Protein AF-A0A348TND6-F1 (afdb_monomer)

Solvent-accessible surface area (backbone atoms only — not comparable to full-atom values): 3853 Å² total; per-residue (Å²): 118,62,73,46,82,49,79,56,99,88,49,52,44,77,49,77,50,66,39,39,43,31,83,80,52,45,92,88,40,76,52,26,76,36,74,56,76,46,74,56,53,72,64,62,44,48,49,53,52,55,55,48,34,51,48,29,40,74,76,68,71,45,68,96

Radius of gyration: 13.82 Å; Cα contacts (8 Å, |Δi|>4): 91; chains: 1; bounding box: 36×17×35 Å

Nearest PDB structures (foldseek):
  6fz6-assembly2_B  TM=9.847E-01  e=1.021E-03  Sphaerobacter thermophilus DSM 20745
  3rf9-assembly1_B  TM=9.285E-01  e=2.585E-03  Escherichia coli K-12
  3rfa-assembly2_A  TM=8.837E-01  e=2.762E-03  Escherichia coli K-12
  3rfa-assembly1_B  TM=8.904E-01  e=5.363E-03  Escherichia coli K-12
  4pl1-assembly2_A  TM=8.852E-01  e=9.744E-03  Escherichia coli DH1

Mean predicted aligned error: 2.46 Å

Structure (mmCIF, N/CA/C/O backbone):
data_AF-A0A348TND6-F1
#
_entry.id   AF-A0A348TND6-F1
#
loop_
_atom_site.group_PDB
_atom_site.id
_atom_site.type_symbol
_atom_site.label_atom_id
_atom_site.label_alt_id
_atom_site.label_comp_id
_atom_site.label_asym_id
_atom_site.label_entity_id
_atom_site.label_seq_id
_atom_site.pdbx_PDB_ins_code
_atom_site.Cartn_x
_atom_site.Cartn_y
_atom_site.Cartn_z
_atom_site.occupancy
_atom_site.B_iso_or_equiv
_atom_site.auth_seq_id
_atom_site.auth_comp_id
_atom_site.auth_asym_id
_atom_site.auth_atom_id
_atom_site.pdbx_PDB_model_num
ATOM 1 N N . VAL A 1 1 ? 1.470 -5.275 -7.148 1.00 95.62 1 VAL A N 1
ATOM 2 C CA . VAL A 1 1 ? 1.513 -4.419 -5.943 1.00 95.62 1 VAL A CA 1
ATOM 3 C C . VAL A 1 1 ? 0.791 -5.138 -4.842 1.00 95.62 1 VAL A C 1
ATOM 5 O O . VAL A 1 1 ? -0.031 -5.993 -5.153 1.00 95.62 1 VAL A O 1
ATOM 8 N N . GLU A 1 2 ? 1.123 -4.832 -3.602 1.00 97.19 2 GLU A N 1
ATOM 9 C CA . GLU A 1 2 ? 0.588 -5.530 -2.439 1.00 97.19 2 GLU A CA 1
ATOM 10 C C . GLU A 1 2 ? 0.070 -4.507 -1.428 1.00 97.19 2 GLU A C 1
ATOM 12 O O . GLU A 1 2 ? 0.603 -3.399 -1.328 1.00 97.19 2 GLU A O 1
ATOM 17 N N . GLY A 1 3 ? -0.981 -4.886 -0.708 1.00 96.50 3 GLY A N 1
ATOM 18 C CA . GLY A 1 3 ? -1.516 -4.144 0.426 1.00 96.50 3 GLY A CA 1
ATOM 19 C C . GLY A 1 3 ? -1.590 -5.076 1.626 1.00 96.50 3 GLY A C 1
ATOM 20 O O . GLY A 1 3 ? -1.967 -6.239 1.476 1.00 96.50 3 GLY A O 1
ATOM 21 N N . VAL A 1 4 ? -1.202 -4.585 2.801 1.00 97.81 4 VAL A N 1
ATOM 22 C CA 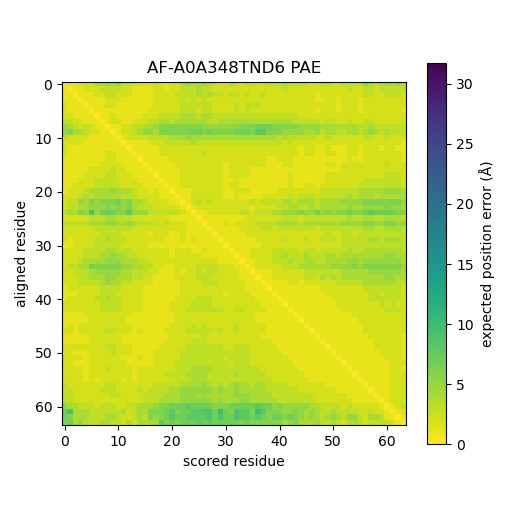. VAL A 1 4 ? -1.199 -5.379 4.038 1.00 97.81 4 VAL A CA 1
ATOM 23 C C . VAL A 1 4 ? -1.913 -4.605 5.133 1.00 97.81 4 VAL A C 1
ATOM 25 O O . VAL A 1 4 ? -1.554 -3.465 5.426 1.00 97.81 4 VAL A O 1
ATOM 28 N N . LEU A 1 5 ? -2.890 -5.253 5.765 1.00 97.31 5 LEU A N 1
ATOM 29 C CA . LEU A 1 5 ? -3.527 -4.780 6.989 1.00 97.31 5 LEU A CA 1
ATOM 30 C C . LEU A 1 5 ? -2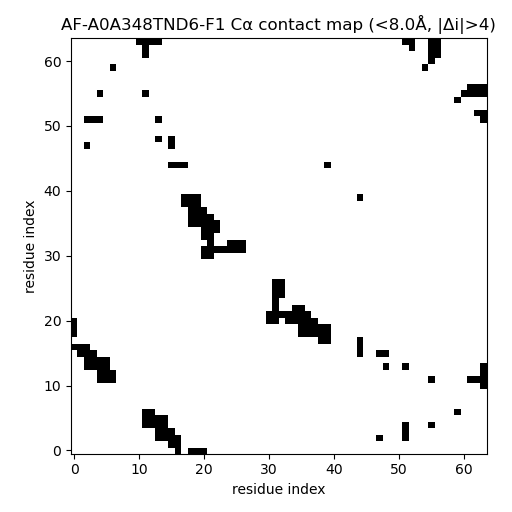.863 -5.419 8.204 1.00 97.31 5 LEU A C 1
ATOM 32 O O . LEU A 1 5 ? -2.708 -6.637 8.268 1.00 97.31 5 LEU A O 1
ATOM 36 N N . ILE A 1 6 ? -2.494 -4.584 9.171 1.00 97.50 6 ILE A N 1
ATOM 37 C CA . ILE A 1 6 ? -1.824 -4.989 10.405 1.00 97.50 6 ILE A CA 1
ATOM 38 C C . ILE A 1 6 ? -2.660 -4.468 11.583 1.00 97.50 6 ILE A C 1
ATOM 40 O O . ILE A 1 6 ? -2.501 -3.307 11.979 1.00 97.50 6 ILE A O 1
ATOM 44 N N . PRO A 1 7 ? -3.579 -5.287 12.124 1.00 96.62 7 PRO A N 1
ATOM 45 C CA . PRO A 1 7 ? -4.375 -4.918 13.287 1.00 96.62 7 PRO A CA 1
ATOM 46 C C . PRO A 1 7 ? -3.542 -5.005 14.571 1.00 96.62 7 PRO A C 1
ATOM 48 O O . PRO A 1 7 ? -2.773 -5.947 14.773 1.00 96.62 7 PRO A O 1
ATOM 51 N N . THR A 1 8 ? -3.728 -4.047 15.474 1.00 95.44 8 THR A N 1
ATOM 52 C CA . THR A 1 8 ? -3.295 -4.138 16.874 1.00 95.44 8 THR A CA 1
ATOM 53 C C . THR A 1 8 ? -4.464 -3.799 17.799 1.00 95.44 8 THR A C 1
ATOM 55 O O . THR A 1 8 ? -5.563 -3.495 17.340 1.00 95.44 8 THR A O 1
ATOM 58 N N . SER A 1 9 ? -4.246 -3.851 19.115 1.00 92.62 9 SER A N 1
ATOM 59 C CA . SER A 1 9 ? -5.273 -3.503 20.105 1.00 92.62 9 SER A CA 1
ATOM 60 C C . SER A 1 9 ? -5.710 -2.036 20.059 1.00 92.62 9 SER A C 1
ATOM 62 O O . SER A 1 9 ? -6.831 -1.730 20.444 1.00 92.62 9 SER A O 1
ATOM 64 N N . GLU A 1 10 ? -4.834 -1.131 19.617 1.00 93.81 10 GLU A N 1
ATOM 65 C CA . GLU A 1 10 ? -5.061 0.321 19.692 1.00 93.81 10 GLU A CA 1
ATOM 66 C C . GLU A 1 10 ? -5.137 1.002 18.325 1.00 93.81 10 GLU A C 1
ATOM 68 O O . GLU A 1 10 ? -5.614 2.130 18.227 1.00 93.81 10 GLU A O 1
ATOM 73 N N . ARG A 1 11 ? -4.644 0.353 17.264 1.00 95.06 11 ARG A N 1
ATOM 74 C CA . ARG A 1 11 ? -4.631 0.936 15.922 1.00 95.06 11 ARG A CA 1
ATOM 75 C C . ARG A 1 11 ? -4.811 -0.109 14.835 1.00 95.06 11 ARG A C 1
ATOM 77 O O . ARG A 1 11 ? -4.431 -1.269 14.982 1.00 95.06 11 ARG A O 1
ATOM 84 N N . MET A 1 12 ? -5.280 0.364 13.693 1.00 97.19 12 MET A N 1
ATOM 85 C CA . MET A 1 12 ? -5.220 -0.350 12.429 1.00 97.19 12 MET A CA 1
ATOM 86 C C . MET A 1 12 ? -4.134 0.297 11.564 1.00 97.19 12 MET A C 1
ATOM 88 O O . MET A 1 12 ? -4.077 1.517 11.445 1.00 97.19 12 MET A O 1
ATOM 92 N N . THR A 1 13 ? -3.213 -0.486 11.003 1.00 97.81 13 THR A N 1
ATOM 93 C CA . THR A 1 13 ? -2.168 0.033 10.104 1.00 97.81 13 THR A CA 1
ATOM 94 C C . THR A 1 13 ? -2.322 -0.579 8.719 1.00 97.81 13 THR A C 1
ATOM 96 O O . THR A 1 13 ? -2.364 -1.800 8.585 1.00 97.81 13 THR A O 1
ATOM 99 N N . ALA A 1 14 ? -2.366 0.267 7.690 1.00 98.06 14 ALA A N 1
ATOM 100 C CA . ALA A 1 14 ? -2.335 -0.151 6.294 1.00 98.06 14 ALA A CA 1
ATOM 101 C C . ALA A 1 14 ? -0.961 0.134 5.682 1.00 98.06 14 ALA A C 1
ATOM 103 O O . ALA A 1 14 ? -0.493 1.273 5.672 1.00 98.06 14 ALA A O 1
ATOM 104 N N . CYS A 1 15 ? -0.330 -0.901 5.136 1.00 98.38 15 CYS A N 1
ATOM 105 C CA . CYS A 1 15 ? 0.830 -0.768 4.267 1.00 98.38 15 CYS A CA 1
ATOM 106 C C . CYS A 1 15 ? 0.350 -0.657 2.817 1.00 98.38 15 CYS A C 1
ATOM 108 O O . CYS A 1 15 ? -0.330 -1.560 2.325 1.00 98.38 15 CYS A O 1
ATOM 110 N N . VAL A 1 16 ? 0.701 0.445 2.148 1.00 98.31 16 VAL A N 1
ATOM 111 C CA . VAL A 1 16 ? 0.329 0.731 0.755 1.00 98.31 16 VAL A CA 1
ATOM 112 C C . VAL A 1 16 ? 1.554 0.700 -0.152 1.00 98.31 16 VAL A C 1
ATOM 114 O O . VAL A 1 16 ? 2.625 1.195 0.199 1.00 98.31 16 VAL A O 1
ATOM 117 N N . SER A 1 17 ? 1.387 0.154 -1.352 1.00 98.56 17 SER A N 1
ATOM 118 C CA . SER A 1 17 ? 2.388 0.241 -2.414 1.00 98.56 17 SER A CA 1
ATOM 119 C C . SER A 1 17 ? 2.279 1.571 -3.163 1.00 98.56 17 SER A C 1
ATOM 121 O O . SER A 1 17 ? 1.177 2.080 -3.358 1.00 98.56 17 SER A O 1
ATOM 123 N N . SER A 1 18 ? 3.406 2.082 -3.667 1.00 98.25 18 SER A N 1
ATOM 124 C CA . SER A 1 18 ? 3.481 3.306 -4.489 1.00 98.25 18 SER A CA 1
ATOM 125 C C . SER A 1 18 ? 3.974 3.075 -5.925 1.00 98.25 18 SER A C 1
ATOM 127 O O . SER A 1 18 ? 3.840 3.943 -6.789 1.00 98.25 18 SER A O 1
ATOM 129 N N . GLN A 1 19 ? 4.553 1.904 -6.208 1.00 98.12 19 GLN A N 1
ATOM 130 C CA . GLN A 1 19 ? 5.135 1.552 -7.505 1.00 98.12 19 GLN A CA 1
ATOM 131 C C . GLN A 1 19 ? 4.893 0.077 -7.832 1.00 98.12 19 GLN A C 1
ATOM 133 O O . GLN A 1 19 ? 4.735 -0.755 -6.938 1.00 98.12 19 GLN A O 1
ATOM 138 N N . VAL A 1 20 ? 4.914 -0.262 -9.123 1.00 98.00 20 VAL A N 1
ATOM 139 C CA . VAL A 1 20 ? 4.970 -1.651 -9.598 1.00 98.00 20 VAL A CA 1
ATOM 140 C C . VAL A 1 20 ? 6.441 -2.029 -9.805 1.00 98.00 20 VAL A C 1
ATOM 142 O O . VAL A 1 20 ? 7.038 -1.660 -10.820 1.00 98.00 20 VAL A O 1
ATOM 145 N N . GLY A 1 21 ? 7.017 -2.758 -8.846 1.00 97.00 21 GLY A N 1
ATOM 146 C CA . GLY A 1 21 ? 8.465 -3.011 -8.777 1.00 97.00 21 GLY A CA 1
ATOM 147 C C . GLY A 1 21 ? 9.244 -1.803 -8.234 1.00 97.00 21 GLY A C 1
ATOM 148 O O . GLY A 1 21 ? 8.657 -0.757 -7.967 1.00 97.00 21 GLY A O 1
ATOM 149 N N . CYS A 1 22 ? 10.564 -1.930 -8.055 1.00 97.31 22 CYS A N 1
ATOM 150 C CA . CYS A 1 22 ? 11.406 -0.862 -7.503 1.00 97.31 22 CYS A CA 1
ATOM 151 C C . CYS A 1 22 ? 12.805 -0.863 -8.138 1.00 97.31 22 CYS A C 1
ATOM 153 O O . CYS A 1 22 ? 13.460 -1.896 -8.196 1.00 97.31 22 CYS A O 1
ATOM 155 N N . SER A 1 23 ? 13.303 0.300 -8.576 1.00 95.56 23 SER A N 1
ATOM 156 C CA . SER A 1 23 ? 14.611 0.407 -9.251 1.00 95.56 23 SER A CA 1
ATOM 157 C C . SER A 1 23 ? 15.803 0.589 -8.310 1.00 95.56 23 SER A C 1
ATOM 159 O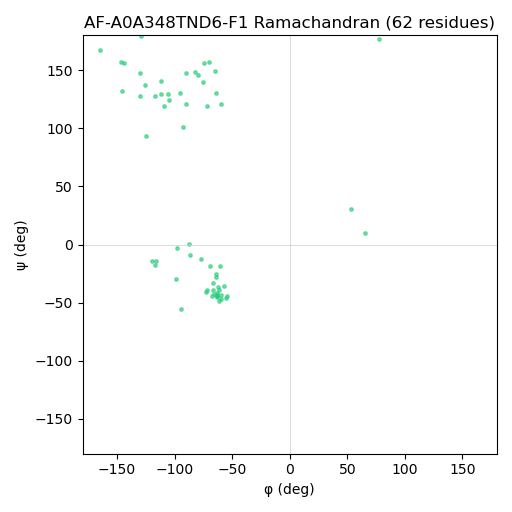 O . SER A 1 23 ? 16.923 0.734 -8.784 1.00 95.56 23 SER A O 1
ATOM 161 N N . LEU A 1 24 ? 15.591 0.631 -6.992 1.00 94.62 24 LEU A N 1
ATOM 162 C CA . LEU A 1 24 ? 16.673 0.883 -6.033 1.00 94.62 24 LEU A CA 1
ATOM 163 C C . LEU A 1 24 ? 17.570 -0.339 -5.789 1.00 94.62 24 LEU A C 1
ATOM 165 O O . LEU A 1 24 ? 18.654 -0.190 -5.234 1.00 94.62 24 LEU A O 1
ATOM 169 N N . THR A 1 25 ? 17.171 -1.539 -6.227 1.00 94.56 25 THR A N 1
ATOM 170 C CA . THR A 1 25 ? 17.998 -2.767 -6.179 1.00 94.56 25 THR A CA 1
ATOM 171 C C . THR A 1 25 ? 18.583 -3.099 -4.798 1.00 94.56 25 THR A C 1
ATOM 173 O O . THR A 1 25 ? 19.658 -3.685 -4.672 1.00 94.56 25 THR A O 1
ATOM 176 N N . CYS A 1 26 ? 17.880 -2.721 -3.728 1.00 97.75 26 CYS A N 1
ATOM 177 C CA . CYS A 1 26 ? 18.307 -3.004 -2.363 1.00 97.75 26 CYS A CA 1
ATOM 178 C C . CYS A 1 26 ? 18.429 -4.521 -2.150 1.00 97.75 26 CYS A C 1
ATOM 180 O O . CYS A 1 26 ? 17.436 -5.238 -2.254 1.00 97.75 26 CYS A O 1
ATOM 182 N N . LYS A 1 27 ? 19.624 -5.004 -1.782 1.00 97.50 27 LYS A N 1
ATOM 183 C CA . LYS A 1 27 ? 19.931 -6.445 -1.644 1.00 97.50 27 LYS A CA 1
ATOM 184 C C . LYS A 1 27 ? 19.085 -7.190 -0.603 1.00 97.50 27 LYS A C 1
ATOM 186 O O . LYS A 1 27 ? 19.042 -8.408 -0.602 1.00 97.50 27 LYS A O 1
ATOM 191 N N . PHE A 1 28 ? 18.452 -6.472 0.316 1.00 97.81 28 PHE A N 1
ATOM 192 C CA . PHE A 1 28 ? 17.599 -7.054 1.354 1.00 97.81 28 PHE A CA 1
ATOM 193 C C . PHE A 1 28 ? 16.102 -6.995 1.006 1.00 97.81 28 PHE A C 1
ATOM 195 O O . PHE A 1 28 ? 15.277 -7.459 1.785 1.00 97.81 28 PHE A O 1
ATOM 202 N N . CYS A 1 29 ? 15.724 -6.390 -0.125 1.00 97.75 29 CYS A N 1
ATOM 203 C CA . CYS A 1 29 ? 14.331 -6.162 -0.498 1.00 97.75 29 CYS A CA 1
ATOM 204 C C . CYS A 1 29 ? 13.933 -7.072 -1.662 1.00 97.75 29 CYS A C 1
ATOM 206 O O . CYS A 1 29 ? 14.464 -6.927 -2.761 1.00 97.75 29 CYS A O 1
ATOM 208 N N . ALA A 1 30 ? 12.944 -7.947 -1.452 1.00 97.56 30 ALA A N 1
ATOM 209 C CA . ALA A 1 30 ? 12.413 -8.819 -2.503 1.00 97.56 30 ALA A CA 1
ATOM 210 C C . ALA A 1 30 ? 11.962 -8.022 -3.746 1.00 97.56 30 ALA A C 1
ATOM 212 O O . ALA A 1 30 ? 12.339 -8.351 -4.868 1.00 97.56 30 ALA A O 1
ATOM 213 N N . THR A 1 31 ? 11.254 -6.905 -3.547 1.00 97.56 31 THR A N 1
ATOM 214 C CA . THR A 1 31 ? 10.806 -6.011 -4.629 1.00 97.56 31 THR A CA 1
ATOM 215 C C . THR A 1 31 ? 11.965 -5.359 -5.388 1.00 97.56 31 THR A C 1
ATOM 217 O O . THR A 1 31 ? 11.809 -5.015 -6.556 1.00 97.56 31 THR A O 1
ATOM 220 N N . GLY A 1 32 ? 13.135 -5.206 -4.759 1.00 96.62 32 GLY A N 1
ATOM 221 C CA . GLY A 1 32 ? 14.345 -4.683 -5.401 1.00 96.62 32 GLY A CA 1
ATOM 222 C C . GLY A 1 32 ? 14.954 -5.631 -6.439 1.00 96.62 32 GLY A C 1
ATOM 223 O O . GLY A 1 32 ? 15.723 -5.178 -7.281 1.00 96.62 32 GLY A O 1
ATOM 224 N N . TYR A 1 33 ? 14.599 -6.920 -6.407 1.00 96.31 33 TYR A N 1
ATOM 225 C CA . TYR A 1 33 ? 14.972 -7.899 -7.435 1.00 96.31 33 TYR A CA 1
ATOM 226 C C . TYR A 1 33 ? 13.990 -7.945 -8.612 1.00 96.31 33 TYR A C 1
ATOM 228 O O . TYR A 1 33 ? 14.255 -8.612 -9.610 1.00 96.31 33 TYR A O 1
ATOM 236 N N . MET A 1 34 ? 12.852 -7.259 -8.506 1.00 96.00 34 MET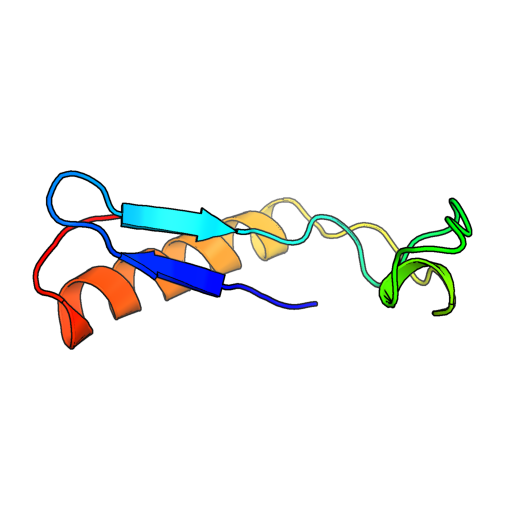 A N 1
ATOM 237 C CA . MET A 1 34 ? 11.851 -7.186 -9.565 1.00 96.00 34 MET A CA 1
ATOM 238 C C . MET A 1 34 ? 12.133 -5.999 -10.485 1.00 96.00 34 MET A C 1
ATOM 240 O O . MET A 1 34 ? 12.562 -4.935 -10.041 1.00 96.00 34 MET A O 1
ATOM 244 N N . GLU A 1 35 ? 11.809 -6.139 -11.768 1.00 95.00 35 GLU A N 1
ATOM 245 C CA . GLU A 1 35 ? 11.882 -5.021 -12.707 1.00 95.00 35 GLU A CA 1
ATOM 246 C C . GLU A 1 35 ? 10.888 -3.910 -12.321 1.00 95.00 35 GLU A C 1
ATOM 248 O O . GLU A 1 35 ? 9.697 -4.162 -12.098 1.00 95.00 35 GLU A O 1
ATOM 253 N N . ARG A 1 36 ? 11.365 -2.658 -12.266 1.00 97.06 36 ARG A N 1
ATOM 254 C CA . ARG A 1 36 ? 10.493 -1.487 -12.112 1.00 97.06 36 ARG A CA 1
ATOM 255 C C . ARG A 1 36 ? 9.723 -1.262 -13.409 1.00 97.06 36 ARG A C 1
ATOM 257 O O . ARG A 1 36 ? 10.319 -0.922 -14.425 1.00 97.06 36 ARG A O 1
ATOM 264 N N . LYS A 1 37 ? 8.393 -1.329 -13.334 1.00 97.38 37 LYS A N 1
ATOM 265 C CA . LYS A 1 37 ? 7.506 -1.095 -14.481 1.00 97.38 37 LYS A CA 1
ATOM 266 C C . LYS A 1 37 ? 7.020 0.350 -14.560 1.00 97.38 37 LYS A C 1
ATOM 268 O O . LYS A 1 37 ? 7.203 1.004 -15.578 1.00 97.38 37 LYS A O 1
ATOM 273 N N . ARG A 1 38 ? 6.395 0.860 -13.493 1.00 98.25 38 ARG A N 1
ATOM 274 C CA . ARG A 1 38 ? 5.823 2.220 -13.446 1.00 98.25 38 ARG A CA 1
ATOM 275 C C . ARG A 1 38 ? 5.508 2.674 -12.021 1.00 98.25 38 ARG A C 1
ATOM 277 O O . ARG A 1 38 ? 5.483 1.858 -11.098 1.00 98.25 38 ARG A O 1
ATOM 284 N N . ASN A 1 39 ? 5.231 3.967 -11.870 1.00 98.50 39 ASN A N 1
ATOM 285 C CA . ASN A 1 39 ? 4.575 4.494 -10.675 1.00 98.50 39 ASN A CA 1
ATOM 286 C C . ASN A 1 39 ? 3.087 4.129 -10.690 1.00 98.50 39 ASN A C 1
ATOM 288 O O . ASN A 1 39 ? 2.514 3.874 -11.756 1.00 98.50 39 ASN A O 1
ATOM 292 N N . LEU A 1 40 ? 2.489 4.090 -9.505 1.00 98.62 40 LEU A N 1
ATOM 293 C CA . LEU A 1 40 ? 1.041 4.045 -9.379 1.00 98.62 40 LEU A CA 1
ATOM 294 C C . LEU A 1 40 ? 0.444 5.437 -9.554 1.00 98.62 40 LEU A C 1
ATOM 296 O O . LEU A 1 40 ? 1.033 6.433 -9.129 1.00 98.62 40 LEU A O 1
ATOM 300 N N . GLU A 1 41 ? -0.742 5.479 -10.143 1.00 98.62 41 GLU A N 1
ATOM 301 C CA . GLU A 1 41 ? -1.581 6.668 -10.146 1.00 98.62 41 GLU A CA 1
ATOM 302 C C . GLU A 1 41 ? -2.142 6.926 -8.743 1.00 98.62 41 GLU A C 1
ATOM 304 O O . GLU A 1 41 ? -2.281 6.016 -7.917 1.00 98.62 41 GLU A O 1
ATOM 309 N N . ALA A 1 42 ? -2.509 8.177 -8.467 1.00 98.62 42 ALA A N 1
ATOM 310 C CA . ALA A 1 42 ? -3.093 8.546 -7.177 1.00 98.62 42 ALA A CA 1
ATOM 311 C C . ALA A 1 42 ? -4.366 7.741 -6.857 1.00 98.62 42 ALA A C 1
ATOM 313 O O . ALA A 1 42 ? -4.572 7.359 -5.706 1.00 98.62 42 ALA A O 1
ATOM 314 N N . SER A 1 43 ? -5.180 7.429 -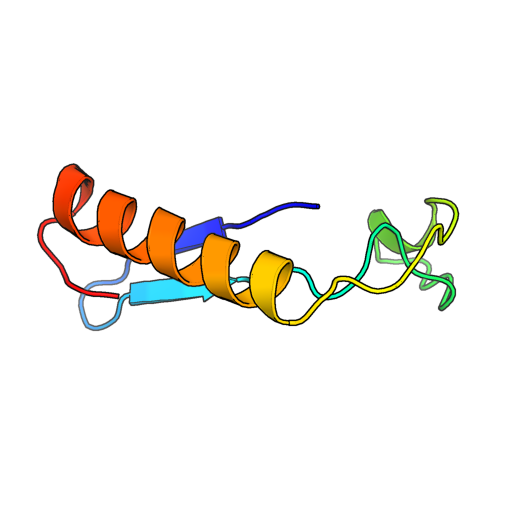7.872 1.00 98.50 43 SER A N 1
ATOM 315 C CA . SER A 1 43 ? -6.367 6.581 -7.730 1.00 98.50 43 SER A CA 1
ATOM 316 C C . SER A 1 43 ? -6.018 5.154 -7.309 1.00 98.50 43 SER A C 1
ATOM 318 O O . SER A 1 43 ? -6.646 4.625 -6.404 1.00 98.50 43 SER A O 1
ATOM 320 N N . GLU A 1 44 ? -4.969 4.552 -7.874 1.00 98.69 44 GLU A N 1
ATOM 321 C CA . GLU A 1 44 ? -4.539 3.194 -7.513 1.00 98.69 44 GLU A CA 1
ATOM 322 C C . GLU A 1 44 ? -4.012 3.116 -6.070 1.00 98.69 44 GLU A C 1
ATOM 324 O O . GLU A 1 44 ? -4.166 2.098 -5.392 1.00 98.69 44 GLU A O 1
ATOM 329 N N . MET A 1 45 ? -3.376 4.182 -5.575 1.00 98.69 45 MET A N 1
ATOM 330 C CA . MET A 1 45 ? -2.975 4.281 -4.167 1.00 98.69 45 MET A CA 1
ATOM 331 C C . MET A 1 45 ? -4.180 4.509 -3.248 1.00 98.69 45 MET A C 1
ATOM 333 O O . MET A 1 45 ? -4.268 3.892 -2.187 1.00 98.69 45 MET A O 1
ATOM 337 N N . TYR A 1 46 ? -5.130 5.350 -3.659 1.00 98.25 46 TYR A N 1
ATOM 338 C CA . TYR A 1 46 ? -6.367 5.591 -2.917 1.00 98.25 46 TYR A CA 1
ATOM 339 C C . TYR A 1 46 ? -7.232 4.328 -2.807 1.00 98.25 46 TYR A C 1
ATOM 341 O O . TYR A 1 46 ? -7.700 3.995 -1.717 1.00 98.25 46 TYR A O 1
ATOM 349 N N . ASP A 1 47 ? -7.378 3.575 -3.896 1.00 98.19 47 ASP A N 1
ATOM 350 C CA . ASP A 1 47 ? -8.172 2.347 -3.933 1.00 98.19 47 ASP A CA 1
ATOM 351 C C . ASP A 1 47 ? -7.616 1.283 -2.983 1.00 98.19 47 ASP A C 1
ATOM 353 O O . ASP A 1 47 ? -8.391 0.609 -2.303 1.00 98.19 47 ASP A O 1
ATOM 357 N N . GLN A 1 48 ? -6.287 1.181 -2.845 1.00 98.56 48 GLN A N 1
ATOM 358 C CA . GLN A 1 48 ? -5.670 0.322 -1.826 1.00 98.56 48 GLN A CA 1
ATOM 359 C C . GLN A 1 48 ? -6.178 0.676 -0.419 1.00 98.56 48 GLN A C 1
ATOM 361 O O . GLN A 1 48 ? -6.564 -0.219 0.333 1.00 98.56 48 GLN A O 1
ATOM 366 N N . VAL A 1 49 ? -6.237 1.966 -0.068 1.00 98.12 49 VAL A N 1
ATOM 367 C CA . VAL A 1 49 ? -6.728 2.426 1.243 1.00 98.12 49 VAL A CA 1
ATOM 368 C C . VAL A 1 49 ? -8.223 2.160 1.403 1.00 98.12 49 VAL A C 1
ATOM 370 O O . VAL A 1 49 ? -8.644 1.668 2.448 1.00 98.12 49 VAL A O 1
ATOM 373 N N . VAL A 1 50 ? -9.042 2.442 0.387 1.00 97.81 50 VAL A N 1
ATOM 374 C CA . VAL A 1 50 ? -10.498 2.233 0.459 1.00 97.81 50 VAL A CA 1
ATOM 375 C C . VAL A 1 50 ? -10.844 0.757 0.633 1.00 97.81 50 VAL A C 1
ATOM 377 O O . VAL A 1 50 ? -11.677 0.422 1.482 1.00 97.8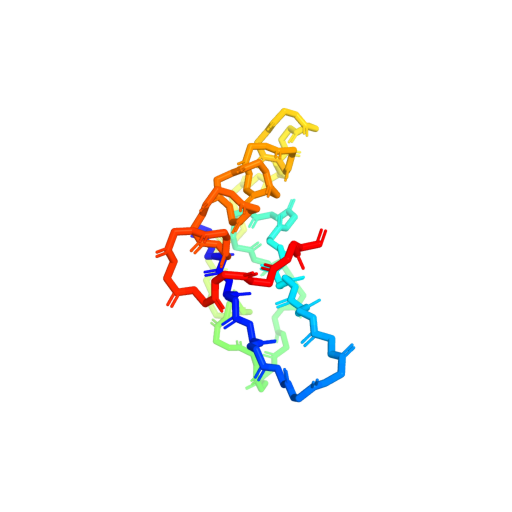1 50 VAL A O 1
ATOM 380 N N . LEU A 1 51 ? -10.195 -0.122 -0.135 1.00 97.25 51 LEU A N 1
ATOM 381 C CA . LEU A 1 51 ? -10.382 -1.569 -0.036 1.00 97.25 51 LEU A CA 1
ATOM 382 C C . LEU A 1 51 ? -9.941 -2.085 1.335 1.00 97.25 51 LEU A C 1
ATOM 384 O O . LEU A 1 51 ? -10.681 -2.834 1.971 1.00 97.25 51 LEU A O 1
ATOM 388 N N . MET A 1 52 ? -8.787 -1.632 1.830 1.00 97.62 52 MET A N 1
ATOM 389 C CA . MET A 1 52 ? -8.297 -2.011 3.154 1.00 97.62 52 MET A CA 1
ATOM 390 C C . MET A 1 52 ? -9.180 -1.475 4.285 1.00 97.62 52 MET A C 1
ATOM 392 O O . MET A 1 52 ? -9.462 -2.207 5.224 1.00 97.62 52 MET A O 1
ATOM 396 N N . ARG A 1 53 ? -9.706 -0.250 4.196 1.00 97.19 53 ARG A N 1
ATOM 397 C CA . ARG A 1 53 ? -10.671 0.276 5.176 1.00 97.19 53 ARG A CA 1
ATOM 398 C C . ARG A 1 53 ? -11.925 -0.590 5.249 1.00 97.19 53 ARG A C 1
ATOM 400 O O . ARG A 1 53 ? -12.414 -0.875 6.339 1.00 97.19 53 ARG A O 1
ATOM 407 N N . LYS A 1 54 ? -12.448 -1.009 4.093 1.00 96.81 54 LYS A N 1
ATOM 408 C CA . LYS A 1 54 ? -13.605 -1.907 4.029 1.00 96.81 54 LYS A CA 1
ATOM 409 C C . LYS A 1 54 ? -13.290 -3.251 4.696 1.00 96.81 54 LYS A C 1
ATOM 411 O O . LYS A 1 54 ? -14.037 -3.673 5.570 1.00 96.81 54 LYS A O 1
ATOM 416 N N . GLN A 1 55 ? -12.150 -3.856 4.362 1.00 96.44 55 GLN A N 1
ATOM 417 C CA . GLN A 1 55 ? -11.692 -5.103 4.983 1.00 96.44 55 GLN A CA 1
ATOM 418 C C . GLN A 1 55 ? -11.458 -4.960 6.495 1.00 96.44 55 GLN A C 1
ATOM 420 O O . GLN A 1 55 ? -11.807 -5.860 7.253 1.00 96.44 55 GLN A O 1
ATOM 425 N N . ALA A 1 56 ? -10.908 -3.833 6.953 1.00 97.00 56 ALA A N 1
ATOM 426 C CA . ALA A 1 56 ? -10.687 -3.556 8.370 1.00 97.00 56 ALA A CA 1
ATOM 427 C C . ALA A 1 56 ? -12.008 -3.579 9.155 1.00 97.00 56 ALA A C 1
ATOM 429 O O . ALA A 1 56 ? -12.126 -4.273 10.169 1.00 97.00 56 ALA A O 1
ATOM 430 N N . GLN A 1 57 ? -13.032 -2.908 8.622 1.00 95.38 57 GLN A N 1
ATOM 431 C CA . GLN A 1 57 ? -14.368 -2.896 9.210 1.00 95.38 57 GLN A CA 1
ATOM 432 C C . GLN A 1 57 ? -15.036 -4.280 9.178 1.00 95.38 57 GLN A C 1
ATOM 434 O O . GLN A 1 57 ? -15.649 -4.675 10.167 1.00 95.38 57 GLN A O 1
ATOM 439 N N . GLU A 1 58 ? -14.924 -5.011 8.066 1.00 96.38 58 GLU A N 1
ATOM 440 C CA . GLU A 1 58 ? -15.579 -6.314 7.872 1.00 96.38 58 GLU A CA 1
ATOM 441 C C . GLU A 1 58 ? -14.956 -7.435 8.714 1.00 96.38 58 GLU A C 1
ATOM 443 O O . GLU A 1 58 ? -15.682 -8.274 9.243 1.00 96.38 58 GLU A O 1
ATOM 448 N N . HIS A 1 59 ? -13.628 -7.456 8.858 1.00 96.19 59 HIS A N 1
ATOM 449 C CA . HIS A 1 59 ? -12.918 -8.561 9.5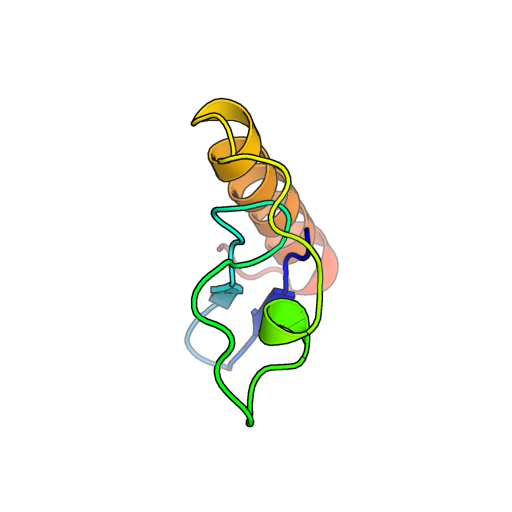10 1.00 96.19 59 HIS A CA 1
ATOM 450 C C . HIS A 1 59 ? -12.550 -8.293 10.967 1.00 96.19 59 HIS A C 1
ATOM 452 O O . HIS A 1 59 ? -12.465 -9.239 11.749 1.00 96.19 59 HIS A O 1
ATOM 458 N N . TYR A 1 60 ? -12.325 -7.031 11.339 1.00 94.88 60 TYR A N 1
ATOM 459 C CA . TYR A 1 60 ? -11.845 -6.676 12.676 1.00 94.88 60 TYR A CA 1
ATOM 460 C C . TYR A 1 60 ? -12.811 -5.769 13.440 1.00 94.88 60 TYR A C 1
ATOM 462 O O . TYR A 1 60 ? -12.650 -5.611 14.645 1.00 94.88 60 TYR A O 1
ATOM 470 N N . GLY A 1 61 ? -13.808 -5.169 12.777 1.00 93.31 61 GLY A N 1
ATOM 471 C CA . GLY A 1 61 ? -14.744 -4.231 13.409 1.00 93.31 61 GLY A CA 1
ATOM 472 C C . GLY A 1 61 ? -14.092 -2.933 13.903 1.00 93.31 61 GLY A C 1
ATOM 473 O O . GLY A 1 61 ? -14.737 -2.157 14.604 1.00 93.31 61 GLY A O 1
ATOM 474 N N . ILE A 1 62 ? -12.828 -2.700 13.540 1.00 89.62 62 ILE A N 1
ATOM 475 C CA . ILE A 1 62 ? -12.033 -1.528 13.907 1.00 89.62 62 ILE A CA 1
ATOM 476 C C . ILE A 1 62 ? -11.806 -0.722 12.622 1.00 89.62 62 ILE A C 1
ATOM 478 O O . ILE A 1 62 ? -11.392 -1.308 11.615 1.00 89.62 62 ILE A O 1
ATOM 482 N N . PRO A 1 63 ? -12.073 0.596 12.617 1.00 87.81 63 PRO A N 1
ATOM 483 C CA . PRO A 1 63 ? -11.828 1.418 11.441 1.0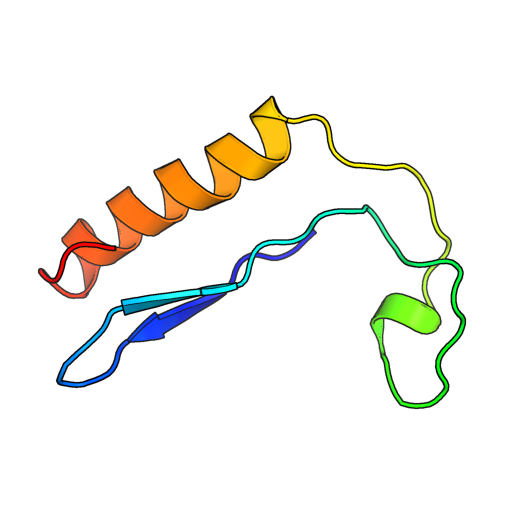0 87.81 63 PRO A CA 1
ATOM 484 C C . PRO A 1 63 ? -10.329 1.492 11.116 1.00 87.81 63 PRO A C 1
ATOM 486 O O . PRO A 1 63 ? -9.486 1.429 12.014 1.00 87.81 63 PRO A O 1
ATOM 489 N N . LEU A 1 64 ? -10.023 1.633 9.819 1.00 89.31 64 LEU A N 1
ATOM 490 C CA . LEU A 1 64 ? -8.687 2.015 9.350 1.00 89.31 64 LEU A CA 1
ATOM 491 C C . LEU A 1 64 ? -8.412 3.494 9.632 1.00 89.31 64 LEU A C 1
ATOM 493 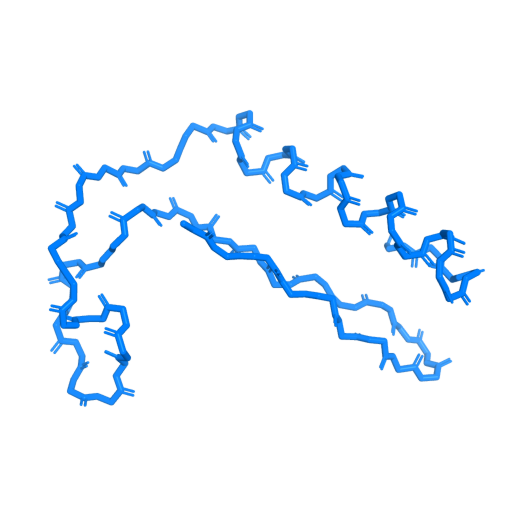O O . LEU A 1 64 ? -9.316 4.308 9.326 1.00 89.31 64 LEU A O 1
#

Foldseek 3Di:
DDWDWDDDPPDIDIDFDFFQADCPLPVVDPSSPDDTDGTDDPVNRVVSQVVVQVVCCVPPVDGD

Secondary structure (DSSP, 8-state):
---EEEE-SS-EEEE---EES-TT--TT-GGGGSPP-EEPPHHHHHHHHHHHHHHHHHHHSS--

Sequence (64 aa):
VEGVLIPTSERMTACVSSQVGCSLTCKFCATGYMERKRNLEASEMYDQVVLMRKQAQEHYGIPL

pLDDT: mean 96.66, std 2.21, range [87.81, 98.69]